Protein AF-A0A1N7JNQ2-F1 (afdb_monomer_lite)

Foldseek 3Di:
DDPLVVLLVLLLVLLVVLLVCLVVVNPPCNVVSVVVNVVSVVVNVVDDDDPVCVVSVVVSVVSVVVSVVSVVVVVVVVVVVVVVVCVVDPCVVVD

Organism: NCBI:txid252246

Structure (mmCIF, N/CA/C/O backbone):
data_AF-A0A1N7JNQ2-F1
#
_entry.id   AF-A0A1N7JNQ2-F1
#
loop_
_atom_site.group_PDB
_atom_site.id
_atom_site.type_symbol
_atom_site.label_atom_id
_atom_site.label_alt_id
_atom_site.label_comp_id
_atom_site.label_asym_id
_atom_site.label_entity_id
_atom_site.label_seq_id
_atom_site.pdbx_PDB_ins_code
_atom_site.Cartn_x
_atom_site.Cartn_y
_atom_site.Cartn_z
_atom_site.occupancy
_atom_site.B_iso_or_equiv
_atom_site.auth_seq_id
_atom_site.auth_comp_id
_atom_site.auth_asym_id
_atom_site.auth_atom_id
_atom_site.pdbx_PDB_model_num
ATOM 1 N N . MET A 1 1 ? -10.946 8.750 23.944 1.00 56.91 1 MET A N 1
ATOM 2 C CA . MET A 1 1 ? -10.814 8.312 22.540 1.00 56.91 1 MET A CA 1
ATOM 3 C C . MET A 1 1 ? -10.558 6.823 22.535 1.00 56.91 1 MET A C 1
ATOM 5 O O . MET A 1 1 ? -9.720 6.372 23.310 1.00 56.91 1 MET A O 1
ATOM 9 N N . ASP A 1 2 ? -11.307 6.090 21.720 1.00 84.25 2 ASP A N 1
ATOM 10 C CA . ASP A 1 2 ? -11.145 4.651 21.534 1.00 84.25 2 ASP A CA 1
ATOM 11 C C . ASP A 1 2 ? -9.774 4.343 20.897 1.00 84.25 2 ASP A C 1
ATOM 13 O O . ASP A 1 2 ? -9.304 5.065 20.014 1.00 84.25 2 ASP A O 1
ATOM 17 N N . LYS A 1 3 ? -9.096 3.300 21.386 1.00 86.12 3 LYS A N 1
ATOM 18 C CA . LYS A 1 3 ? -7.796 2.862 20.861 1.00 86.12 3 LYS A CA 1
ATOM 19 C C . LYS A 1 3 ? -7.921 2.360 19.422 1.00 86.12 3 LYS A C 1
ATOM 21 O O . LYS A 1 3 ? -7.000 2.604 18.641 1.00 86.12 3 LYS A O 1
ATOM 26 N N . VAL A 1 4 ? -9.044 1.722 19.082 1.00 90.19 4 VAL A N 1
ATOM 27 C CA . VAL A 1 4 ? -9.348 1.256 17.720 1.00 90.19 4 VAL A CA 1
ATOM 28 C C . VAL A 1 4 ? -9.460 2.456 16.783 1.00 90.19 4 VAL A C 1
ATOM 30 O O . VAL A 1 4 ? -8.784 2.508 15.759 1.00 90.19 4 VAL A O 1
ATOM 33 N N . GLU A 1 5 ? -10.216 3.473 17.191 1.00 92.00 5 GLU A N 1
ATOM 34 C CA . GLU A 1 5 ? -10.441 4.698 16.417 1.00 92.00 5 GLU A CA 1
ATOM 35 C C . GLU A 1 5 ? -9.140 5.463 16.121 1.00 92.00 5 GLU A C 1
ATOM 37 O O . GLU A 1 5 ? -8.897 5.905 14.994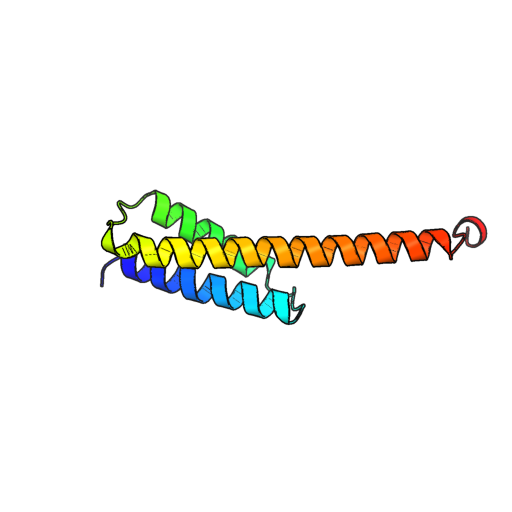 1.00 92.00 5 GLU A O 1
ATOM 42 N N . ILE A 1 6 ? -8.256 5.574 17.120 1.00 92.69 6 ILE A N 1
ATOM 43 C CA . ILE A 1 6 ? -6.934 6.191 16.939 1.00 92.69 6 ILE A CA 1
ATOM 44 C C . ILE A 1 6 ? -6.085 5.372 15.960 1.00 92.69 6 ILE A C 1
ATOM 46 O O . ILE A 1 6 ? -5.380 5.947 15.130 1.00 92.69 6 ILE A O 1
ATOM 50 N N . ALA A 1 7 ? -6.103 4.043 16.073 1.00 93.12 7 ALA A N 1
ATOM 51 C CA . ALA A 1 7 ? -5.311 3.169 15.216 1.00 93.12 7 ALA A CA 1
ATOM 52 C C . ALA A 1 7 ? -5.815 3.175 13.763 1.00 93.12 7 ALA A C 1
ATOM 54 O O . ALA A 1 7 ? -4.994 3.264 12.853 1.00 93.12 7 ALA A O 1
ATOM 55 N N . LEU A 1 8 ? -7.134 3.169 13.547 1.00 94.50 8 LEU A N 1
ATOM 56 C CA . LEU A 1 8 ? -7.748 3.285 12.222 1.00 94.50 8 LEU A CA 1
ATOM 57 C C . LEU A 1 8 ? -7.416 4.618 11.561 1.00 94.50 8 LEU A C 1
ATOM 59 O O . LEU A 1 8 ? -6.909 4.628 10.446 1.00 94.50 8 LEU A O 1
ATOM 63 N N . THR A 1 9 ? -7.594 5.729 12.277 1.00 95.38 9 THR A N 1
ATOM 64 C CA . THR A 1 9 ? -7.266 7.063 11.751 1.00 95.38 9 THR A CA 1
ATOM 65 C C . THR A 1 9 ? -5.787 7.166 11.366 1.00 95.38 9 THR A C 1
ATOM 67 O O . THR A 1 9 ? -5.436 7.710 10.322 1.00 95.38 9 THR A O 1
ATOM 70 N N . LYS A 1 10 ? -4.887 6.602 12.184 1.00 96.06 10 LYS A N 1
ATOM 71 C CA . LYS A 1 10 ? -3.456 6.538 11.847 1.00 96.06 10 LYS A CA 1
ATOM 72 C C . LYS A 1 10 ? -3.187 5.675 10.620 1.00 96.06 10 LYS A C 1
ATOM 74 O O . LYS A 1 10 ? -2.314 6.023 9.832 1.00 96.06 10 LYS A O 1
ATOM 79 N N . LEU A 1 11 ? -3.888 4.551 10.484 1.00 96.69 11 LEU A N 1
ATOM 80 C CA . LEU A 1 11 ? -3.721 3.645 9.355 1.00 96.69 11 LEU A CA 1
ATOM 81 C C . LEU A 1 11 ? -4.201 4.290 8.050 1.00 96.69 11 LEU A C 1
ATOM 83 O O . LEU A 1 11 ? -3.512 4.158 7.046 1.00 96.69 11 LEU A O 1
ATOM 87 N N . GLU A 1 12 ? -5.315 5.021 8.065 1.00 96.50 12 GLU A N 1
ATOM 88 C CA . GLU A 1 12 ? -5.823 5.775 6.907 1.00 96.50 12 GLU A CA 1
ATOM 89 C C . GLU A 1 12 ? -4.811 6.815 6.432 1.00 96.50 12 GLU A C 1
ATOM 91 O O . GLU A 1 12 ? -4.340 6.728 5.300 1.00 96.50 12 GLU A O 1
ATOM 96 N N . LEU A 1 13 ? -4.390 7.716 7.327 1.00 96.94 13 LEU A N 1
ATOM 97 C CA . LEU A 1 13 ? -3.416 8.765 7.010 1.00 96.94 13 LEU A CA 1
ATOM 98 C C . LEU A 1 13 ? -2.117 8.185 6.449 1.00 96.94 13 LEU A C 1
ATOM 100 O O . LEU A 1 13 ? -1.594 8.662 5.446 1.00 96.94 13 LEU A O 1
ATOM 104 N N . LEU A 1 14 ? -1.610 7.122 7.074 1.00 97.44 14 LEU A N 1
ATOM 105 C CA . LEU A 1 14 ? -0.384 6.472 6.631 1.00 97.44 14 LEU A CA 1
ATOM 106 C C . LEU A 1 14 ? -0.552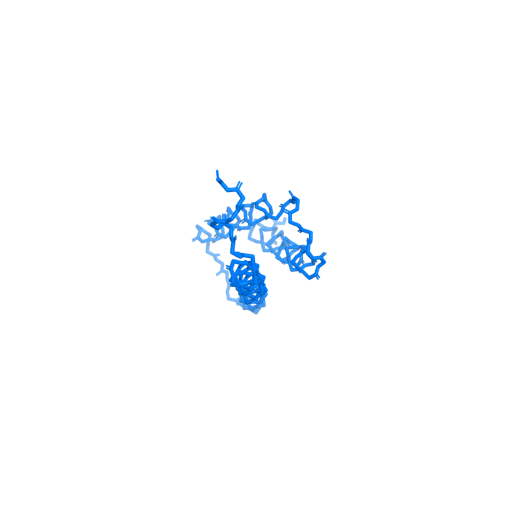 5.796 5.265 1.00 97.44 14 LEU A C 1
ATOM 108 O O . LEU A 1 14 ? 0.359 5.809 4.442 1.00 97.44 14 LEU A O 1
ATOM 112 N N . THR A 1 15 ? -1.717 5.205 5.011 1.00 97.44 15 THR A N 1
ATOM 113 C CA . THR A 1 15 ? -2.021 4.548 3.737 1.00 97.44 15 THR A CA 1
ATOM 114 C C . THR A 1 15 ? -2.122 5.577 2.605 1.00 97.44 15 THR A C 1
ATOM 116 O O . THR A 1 15 ? -1.582 5.348 1.520 1.00 97.44 15 THR A O 1
ATOM 119 N N . GLU A 1 16 ? -2.742 6.728 2.859 1.00 96.69 16 GLU A N 1
ATOM 120 C CA . GLU A 1 16 ? -2.787 7.858 1.925 1.00 96.69 16 GLU A CA 1
ATOM 121 C C . GLU A 1 16 ? -1.395 8.447 1.661 1.00 96.69 16 GLU A C 1
ATOM 123 O O . GLU A 1 16 ? -1.040 8.685 0.505 1.00 96.69 16 GLU A O 1
ATOM 128 N N . GLU A 1 17 ? -0.579 8.617 2.705 1.00 97.31 17 GLU A N 1
ATOM 129 C CA . GLU A 1 17 ? 0.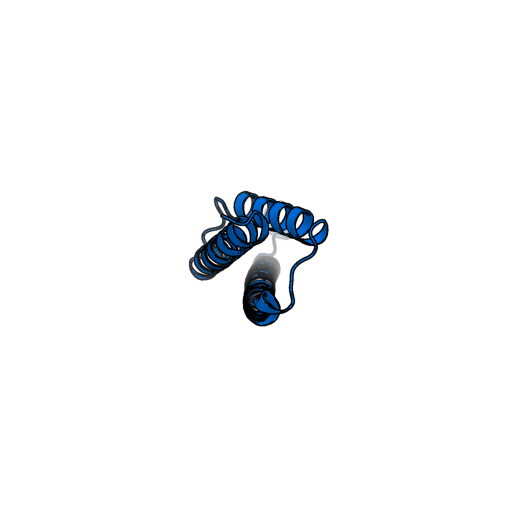800 9.107 2.605 1.00 97.31 17 GLU A CA 1
ATOM 130 C C . GLU A 1 17 ? 1.657 8.190 1.719 1.00 97.31 17 GLU A C 1
ATOM 132 O O . GLU A 1 17 ? 2.315 8.657 0.790 1.00 97.31 17 GLU A O 1
ATOM 137 N N . ILE A 1 18 ? 1.577 6.871 1.920 1.00 97.88 18 ILE A N 1
ATOM 138 C CA . ILE A 1 18 ? 2.272 5.881 1.082 1.00 97.88 18 ILE A CA 1
ATOM 139 C C . ILE A 1 18 ? 1.813 5.979 -0.381 1.00 97.88 18 ILE A C 1
ATOM 141 O O . ILE A 1 18 ? 2.644 5.942 -1.290 1.00 97.88 18 ILE A O 1
ATOM 145 N N . VAL A 1 19 ? 0.506 6.126 -0.637 1.00 97.31 19 VAL A N 1
ATOM 146 C CA . VAL A 1 19 ? -0.014 6.306 -2.006 1.00 97.31 19 VAL A CA 1
ATOM 147 C C . VAL A 1 19 ? 0.533 7.589 -2.634 1.00 97.31 19 VAL A C 1
ATOM 149 O O . VAL A 1 19 ? 0.898 7.578 -3.811 1.00 97.31 19 VAL A O 1
ATOM 152 N N . ALA A 1 20 ? 0.611 8.683 -1.876 1.00 96.75 20 ALA A N 1
ATOM 153 C CA . ALA A 1 20 ? 1.176 9.940 -2.352 1.00 96.75 20 ALA A CA 1
ATOM 154 C C . ALA A 1 20 ? 2.668 9.795 -2.700 1.00 96.75 20 ALA A C 1
ATOM 156 O O . ALA A 1 20 ? 3.072 10.187 -3.796 1.00 96.75 20 ALA A O 1
ATOM 157 N N . CYS A 1 21 ? 3.463 9.164 -1.831 1.00 96.56 21 CYS A N 1
ATOM 158 C CA . CYS A 1 21 ? 4.869 8.851 -2.095 1.00 96.56 21 CYS A CA 1
ATOM 159 C C . CYS A 1 21 ? 5.037 8.028 -3.381 1.00 96.56 21 CYS A C 1
ATOM 161 O O . CYS A 1 21 ? 5.799 8.417 -4.266 1.00 96.56 21 CYS A O 1
ATOM 163 N N . LEU A 1 22 ? 4.265 6.946 -3.538 1.00 96.06 22 LEU A N 1
ATOM 164 C CA . LEU A 1 22 ? 4.309 6.088 -4.728 1.00 96.06 22 LEU A CA 1
ATOM 165 C C . LEU A 1 22 ? 3.950 6.841 -6.014 1.00 96.06 22 LEU A C 1
ATOM 167 O O . LEU A 1 22 ? 4.628 6.681 -7.026 1.00 96.06 22 LEU A O 1
ATOM 171 N N . ARG A 1 23 ? 2.913 7.688 -5.985 1.00 95.50 23 ARG A N 1
ATOM 172 C CA . ARG A 1 23 ? 2.511 8.508 -7.143 1.00 95.50 23 ARG A CA 1
ATOM 173 C C . ARG A 1 23 ? 3.574 9.525 -7.543 1.00 95.50 23 ARG A C 1
ATOM 175 O O . ARG A 1 23 ? 3.732 9.795 -8.729 1.00 95.50 23 ARG A O 1
ATOM 182 N N . ASN A 1 24 ? 4.296 10.061 -6.565 1.00 94.81 24 ASN A N 1
ATOM 183 C CA . ASN A 1 24 ? 5.366 11.030 -6.783 1.00 94.81 24 ASN A CA 1
ATOM 184 C C . ASN A 1 24 ? 6.730 10.371 -7.043 1.00 94.81 24 ASN A C 1
ATOM 186 O O . ASN A 1 24 ? 7.722 11.083 -7.179 1.00 94.81 24 ASN A O 1
ATOM 190 N N . ALA A 1 25 ? 6.791 9.034 -7.099 1.00 92.06 25 ALA A N 1
ATOM 191 C CA . ALA A 1 25 ? 8.029 8.257 -7.166 1.00 92.06 25 ALA A CA 1
ATOM 192 C C . ALA A 1 25 ? 9.038 8.590 -6.043 1.00 92.06 25 ALA A C 1
ATOM 194 O O . ALA A 1 25 ? 10.240 8.365 -6.191 1.00 92.06 25 ALA A O 1
ATOM 195 N N . ASP A 1 26 ? 8.557 9.098 -4.904 1.00 93.25 26 ASP A N 1
ATOM 196 C CA . ASP A 1 26 ? 9.378 9.335 -3.722 1.00 93.25 26 ASP A CA 1
ATOM 197 C C . ASP A 1 26 ? 9.489 8.045 -2.908 1.00 93.25 26 ASP A C 1
ATOM 199 O O . ASP A 1 26 ? 8.562 7.624 -2.214 1.00 93.25 26 ASP A O 1
ATOM 203 N N . VAL A 1 27 ? 10.649 7.402 -3.007 1.00 89.44 27 VAL A N 1
ATOM 204 C CA . VAL A 1 27 ? 10.943 6.138 -2.319 1.00 89.44 27 VAL A CA 1
ATOM 205 C C . VAL A 1 27 ? 11.749 6.324 -1.032 1.00 89.44 27 VAL A C 1
ATOM 207 O O . VAL A 1 27 ? 12.009 5.344 -0.337 1.00 89.44 27 VAL A O 1
ATOM 210 N N . SER A 1 28 ? 12.134 7.560 -0.692 1.00 91.44 28 SER A N 1
ATOM 211 C CA . SER A 1 28 ? 13.094 7.855 0.384 1.00 91.44 28 SER A CA 1
ATOM 212 C C . SER A 1 28 ? 12.649 7.329 1.754 1.00 91.44 28 SER A C 1
ATOM 214 O O . SER A 1 28 ? 13.455 6.787 2.508 1.00 91.44 28 SER A O 1
ATOM 216 N N . SER A 1 29 ? 11.350 7.437 2.046 1.00 92.44 29 SER A N 1
ATOM 217 C CA . SER A 1 29 ? 10.749 7.040 3.328 1.00 92.44 29 SER A CA 1
ATOM 218 C C . SER A 1 29 ? 9.779 5.862 3.207 1.00 92.44 29 SER A C 1
ATOM 220 O O . SER A 1 29 ? 9.212 5.417 4.205 1.00 92.44 29 SER A O 1
ATOM 222 N N . LEU A 1 30 ? 9.596 5.320 2.001 1.00 93.94 30 LEU A N 1
ATOM 223 C CA . LEU A 1 30 ? 8.515 4.384 1.688 1.00 93.94 30 LEU A CA 1
ATOM 224 C C . LEU A 1 30 ? 8.577 3.100 2.529 1.00 93.94 30 LEU A C 1
ATOM 226 O O . LEU A 1 30 ? 7.567 2.676 3.084 1.00 93.94 30 LEU A O 1
ATOM 230 N N . LEU A 1 31 ? 9.772 2.524 2.702 1.00 93.94 31 LEU A N 1
ATOM 231 C CA . LEU A 1 31 ? 9.969 1.328 3.534 1.00 93.94 31 LEU A CA 1
ATOM 232 C C . LEU A 1 31 ? 9.600 1.570 5.003 1.00 93.94 31 LEU A C 1
ATOM 234 O O . LEU A 1 31 ? 8.993 0.711 5.643 1.00 93.94 31 LEU A O 1
ATOM 238 N N . VAL A 1 32 ? 9.944 2.744 5.538 1.00 96.00 32 VAL A N 1
ATOM 239 C CA . VAL A 1 32 ? 9.624 3.114 6.923 1.00 96.00 32 VAL A CA 1
ATOM 240 C C . VAL A 1 32 ? 8.114 3.271 7.087 1.00 96.00 32 VAL A C 1
ATOM 242 O O . VAL A 1 32 ? 7.546 2.757 8.052 1.00 96.00 32 VAL A O 1
ATOM 245 N N . LEU A 1 33 ? 7.453 3.937 6.138 1.00 96.88 33 LEU A N 1
ATOM 246 C CA . LEU A 1 33 ? 6.004 4.125 6.157 1.00 96.88 33 LEU A CA 1
ATOM 247 C C . LEU A 1 33 ? 5.261 2.784 6.054 1.00 96.88 33 LEU A C 1
ATOM 249 O O . LEU A 1 33 ? 4.401 2.502 6.885 1.00 96.88 33 LEU A O 1
ATOM 253 N N . MET A 1 34 ? 5.644 1.915 5.115 1.00 96.12 34 MET A N 1
ATOM 254 C CA . MET A 1 34 ? 5.032 0.588 4.954 1.00 96.12 34 MET A CA 1
ATOM 255 C C . MET A 1 34 ? 5.252 -0.310 6.180 1.00 96.12 34 MET A C 1
ATOM 257 O O . MET A 1 34 ? 4.331 -0.986 6.626 1.00 96.12 34 MET A O 1
ATOM 261 N N . SER A 1 35 ? 6.434 -0.273 6.802 1.00 96.69 35 SER A N 1
ATOM 262 C CA . SER A 1 35 ? 6.690 -1.014 8.047 1.00 96.69 35 SER A CA 1
ATOM 263 C C . SER A 1 35 ? 5.779 -0.551 9.196 1.00 96.69 35 SER A C 1
ATOM 265 O O . SER A 1 35 ? 5.198 -1.362 9.930 1.00 96.69 35 SER A O 1
ATOM 267 N N . ARG A 1 36 ? 5.564 0.768 9.316 1.00 97.06 36 ARG A N 1
ATOM 268 C CA . ARG A 1 36 ? 4.603 1.339 10.274 1.00 97.06 36 ARG A CA 1
ATOM 269 C C . ARG A 1 36 ? 3.163 0.921 9.955 1.00 97.06 36 ARG A C 1
ATOM 271 O O . ARG A 1 36 ? 2.402 0.669 10.888 1.00 97.06 36 ARG A O 1
ATOM 278 N N . GLN A 1 37 ? 2.806 0.809 8.675 1.00 97.06 37 GLN A N 1
ATOM 279 C CA . GLN A 1 37 ? 1.486 0.365 8.217 1.00 97.06 37 GLN A CA 1
ATOM 280 C C . GLN A 1 37 ? 1.231 -1.085 8.636 1.00 97.06 37 GLN A C 1
ATOM 282 O O . GLN A 1 37 ? 0.214 -1.359 9.272 1.00 97.06 37 GLN A O 1
ATOM 287 N N . CYS A 1 38 ? 2.197 -1.982 8.408 1.00 95.62 38 CYS A N 1
ATOM 288 C CA . CYS A 1 38 ? 2.138 -3.369 8.875 1.00 95.62 38 CYS A CA 1
ATO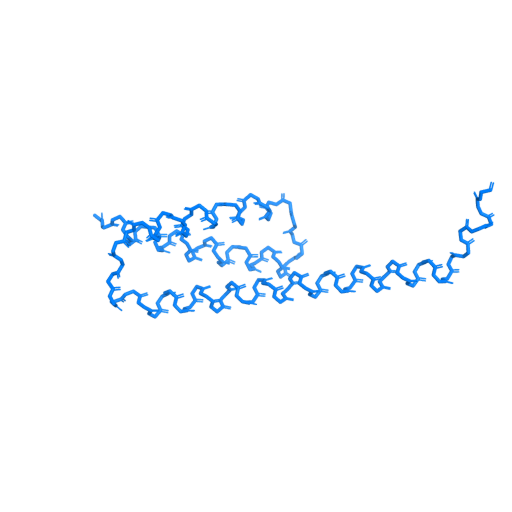M 289 C C . CYS A 1 38 ? 1.978 -3.448 10.398 1.00 95.62 38 CYS A C 1
ATOM 291 O O . CYS A 1 38 ? 1.100 -4.149 10.896 1.00 95.62 38 CYS A O 1
ATOM 293 N N . THR A 1 39 ? 2.761 -2.663 11.144 1.00 95.62 39 THR A N 1
ATOM 294 C CA . THR A 1 39 ? 2.683 -2.633 12.613 1.00 95.62 39 THR A CA 1
ATOM 295 C C . THR A 1 39 ? 1.290 -2.211 13.102 1.00 95.62 39 THR A C 1
ATOM 297 O O . THR A 1 39 ? 0.758 -2.794 14.046 1.00 95.62 39 THR A O 1
ATOM 300 N N . LEU A 1 40 ? 0.672 -1.208 12.467 1.00 94.44 40 LEU A N 1
ATOM 301 C CA . LEU A 1 40 ? -0.688 -0.768 12.799 1.00 94.44 40 LEU A CA 1
ATOM 302 C C . LEU A 1 40 ? -1.737 -1.832 12.457 1.00 94.44 40 LEU A C 1
ATOM 304 O O . LEU A 1 40 ? -2.644 -2.066 13.255 1.00 94.44 40 LEU A O 1
ATOM 308 N N . MET A 1 41 ? -1.594 -2.512 11.317 1.00 93.31 41 MET A N 1
ATOM 309 C CA . MET A 1 41 ? -2.472 -3.623 10.943 1.00 93.31 41 MET A CA 1
ATOM 310 C C . MET A 1 41 ? -2.383 -4.783 11.942 1.00 93.31 41 MET A C 1
ATOM 312 O O . MET A 1 41 ? -3.413 -5.296 12.372 1.00 93.31 41 MET A O 1
ATOM 316 N N . GLU A 1 42 ? -1.180 -5.156 12.383 1.00 93.31 42 GLU A N 1
ATOM 317 C CA . GLU A 1 42 ? -0.982 -6.184 13.414 1.00 93.31 42 GLU A CA 1
ATOM 318 C C . GLU A 1 42 ? -1.586 -5.788 14.768 1.00 93.31 42 GLU A C 1
ATOM 320 O O . GLU A 1 42 ? -2.091 -6.637 15.505 1.00 93.31 42 GLU A O 1
ATOM 325 N N . GLN A 1 43 ? -1.536 -4.501 15.120 1.00 92.06 43 GLN A N 1
ATOM 326 C CA . GLN A 1 43 ? -2.166 -3.986 16.335 1.00 92.06 43 GLN A CA 1
ATOM 327 C C . GLN A 1 43 ? -3.692 -4.038 16.251 1.00 92.06 43 GLN A C 1
ATOM 329 O O . GLN A 1 43 ? -4.330 -4.424 17.230 1.00 92.06 43 GLN A O 1
ATOM 334 N N . LEU A 1 44 ? -4.267 -3.674 15.102 1.00 91.56 44 LEU A N 1
ATOM 335 C CA . LEU A 1 44 ? -5.709 -3.733 14.859 1.00 91.56 44 LEU A CA 1
ATOM 336 C C . LEU A 1 44 ? -6.220 -5.175 14.803 1.00 91.56 44 LEU A C 1
ATOM 338 O O . LEU A 1 44 ? -7.268 -5.457 15.367 1.00 91.56 44 LEU A O 1
ATOM 342 N N . ALA A 1 45 ? -5.453 -6.104 14.227 1.00 89.38 45 ALA A N 1
ATOM 343 C CA . ALA A 1 45 ? -5.795 -7.528 14.185 1.00 89.38 45 ALA A CA 1
ATOM 344 C C . ALA A 1 45 ? -5.910 -8.178 15.578 1.00 89.38 45 ALA A C 1
ATOM 346 O O . ALA A 1 45 ? -6.599 -9.182 15.741 1.00 89.38 45 ALA A O 1
ATOM 347 N N . LYS A 1 46 ? -5.245 -7.612 16.594 1.00 90.75 46 LYS A N 1
ATOM 348 C CA . LYS A 1 46 ? -5.342 -8.059 17.997 1.00 90.75 46 LYS A CA 1
ATOM 349 C C . LYS A 1 46 ? -6.523 -7.436 18.744 1.00 90.75 46 LYS A C 1
ATOM 351 O O . LYS A 1 46 ? -6.759 -7.791 19.897 1.00 90.75 46 LYS A O 1
ATOM 356 N N . GLN A 1 47 ? -7.222 -6.484 18.132 1.00 88.94 47 GLN A N 1
ATOM 357 C CA . GLN A 1 47 ? -8.353 -5.781 18.724 1.00 88.94 47 GLN A CA 1
ATOM 358 C C . GLN A 1 47 ? -9.657 -6.269 18.096 1.00 88.94 47 GLN A C 1
ATOM 360 O O . GLN A 1 47 ? -9.712 -6.628 16.922 1.00 88.94 47 GLN A O 1
ATOM 365 N N . GLN A 1 48 ? -10.726 -6.276 18.886 1.00 84.31 48 GLN A N 1
ATOM 366 C CA . GLN A 1 48 ? -12.056 -6.550 18.365 1.00 84.31 48 GLN A CA 1
ATOM 367 C C . GLN A 1 48 ? -12.570 -5.278 17.688 1.00 84.31 48 GLN A C 1
ATOM 369 O O . GLN A 1 48 ? -13.060 -4.370 18.351 1.00 84.31 48 GLN A O 1
ATOM 374 N N . VAL A 1 49 ? -12.385 -5.193 16.372 1.00 86.62 49 VAL A N 1
ATOM 375 C CA . VAL A 1 49 ? -12.878 -4.071 15.568 1.00 86.62 49 VAL A CA 1
ATOM 376 C C . VAL A 1 49 ? -14.363 -4.291 15.290 1.00 86.62 49 VAL A C 1
ATOM 378 O O . VAL A 1 49 ? -14.746 -5.325 14.741 1.00 86.62 49 VAL A O 1
ATOM 381 N N . GLY A 1 50 ? -15.201 -3.342 15.705 1.00 86.38 50 GLY A N 1
ATOM 382 C CA . GLY A 1 50 ? -16.641 -3.410 15.484 1.00 86.38 50 GLY A CA 1
ATOM 383 C C . GLY A 1 50 ? -17.032 -3.214 14.016 1.00 86.38 50 GLY A C 1
ATOM 384 O O . GLY A 1 50 ? -16.275 -2.684 13.195 1.00 86.38 50 GLY A O 1
ATOM 385 N N . SER A 1 51 ? -18.242 -3.658 13.670 1.00 89.88 51 SER A N 1
ATOM 386 C CA . SER A 1 51 ? -18.768 -3.604 12.299 1.00 89.88 51 SER A CA 1
ATOM 387 C C . SER A 1 51 ? -18.930 -2.184 11.752 1.00 89.88 51 SER A C 1
ATOM 389 O O . SER A 1 51 ? -18.924 -1.986 10.539 1.00 89.88 51 SER A O 1
ATOM 391 N N . GLU A 1 52 ? -19.041 -1.192 12.634 1.00 91.00 52 GLU A N 1
ATOM 392 C CA . GLU A 1 52 ? -19.093 0.235 12.316 1.00 91.00 52 GLU A CA 1
ATOM 393 C C . GLU A 1 52 ? -17.849 0.732 11.564 1.00 91.00 52 GLU A C 1
ATOM 395 O O . GLU A 1 52 ? -17.905 1.744 10.871 1.00 91.00 52 GLU A O 1
ATOM 400 N N . HIS A 1 53 ? -16.734 0.002 11.639 1.00 92.56 53 HIS A N 1
ATOM 401 C CA . HIS A 1 53 ? -15.487 0.351 10.963 1.00 92.56 53 HIS A CA 1
ATOM 402 C C . HIS A 1 53 ? -15.255 -0.414 9.650 1.00 92.56 53 HIS A C 1
ATOM 404 O O . HIS A 1 53 ? -14.225 -0.219 9.002 1.00 92.56 53 HIS A O 1
ATOM 410 N N . HIS A 1 54 ? -16.188 -1.269 9.215 1.00 91.12 54 HIS A N 1
ATOM 411 C CA . HIS A 1 54 ? -16.010 -2.088 8.010 1.00 91.12 54 HIS A CA 1
ATOM 412 C C . HIS A 1 54 ? -15.798 -1.271 6.732 1.00 91.12 54 HIS A C 1
ATOM 414 O O . HIS A 1 54 ? -14.981 -1.657 5.898 1.00 91.12 54 HIS A O 1
ATOM 420 N N . GLU A 1 55 ? -16.509 -0.156 6.556 1.00 94.12 55 GLU A N 1
ATOM 421 C CA . GLU A 1 55 ? -16.347 0.683 5.361 1.00 94.12 55 GLU A CA 1
ATOM 422 C C . GLU A 1 55 ? -14.964 1.334 5.311 1.00 94.12 55 GLU A C 1
ATOM 424 O O . GLU A 1 55 ? -14.323 1.341 4.262 1.00 94.12 55 GLU A O 1
ATOM 429 N N . ARG A 1 56 ? -14.461 1.787 6.463 1.00 94.69 56 ARG A N 1
ATOM 430 C CA . ARG A 1 56 ? -13.109 2.341 6.602 1.00 94.69 56 ARG A CA 1
ATOM 431 C C . ARG A 1 56 ? -12.046 1.296 6.293 1.00 94.69 56 ARG A C 1
ATOM 433 O O . ARG A 1 56 ? -11.156 1.533 5.486 1.00 94.69 56 ARG A O 1
ATOM 440 N N . LEU A 1 57 ? -12.181 0.098 6.863 1.00 94.31 57 LEU A N 1
ATOM 441 C CA . LEU A 1 57 ? -11.282 -1.020 6.571 1.00 94.31 57 LEU A CA 1
ATOM 442 C C . LEU A 1 57 ? -11.306 -1.418 5.092 1.00 94.31 57 LEU A C 1
ATOM 444 O O . LEU A 1 57 ? -10.254 -1.708 4.525 1.00 94.31 57 LEU A O 1
ATOM 448 N N . ARG A 1 58 ? -12.481 -1.399 4.451 1.00 95.31 58 ARG A N 1
ATOM 449 C CA . ARG A 1 58 ? -12.605 -1.642 3.008 1.00 95.31 58 ARG A CA 1
ATOM 450 C C . ARG A 1 58 ? -11.869 -0.572 2.207 1.00 95.31 58 ARG A C 1
ATOM 452 O O . ARG A 1 58 ? -11.093 -0.918 1.326 1.00 95.31 58 ARG A O 1
ATOM 459 N N . HIS A 1 59 ? -12.053 0.698 2.554 1.00 96.06 59 HIS A N 1
ATOM 460 C CA . HIS A 1 59 ? -11.352 1.798 1.899 1.00 96.06 59 HIS A CA 1
ATOM 461 C C . HIS A 1 59 ? -9.825 1.680 2.034 1.00 96.06 59 HIS A C 1
ATOM 463 O O . HIS A 1 59 ? -9.102 1.798 1.045 1.00 96.06 59 HIS A O 1
ATOM 469 N N . ILE A 1 60 ? -9.328 1.367 3.235 1.00 96.44 60 ILE A N 1
ATOM 470 C CA . ILE A 1 60 ? -7.902 1.105 3.475 1.00 96.44 60 ILE A CA 1
ATOM 471 C C . ILE A 1 60 ? -7.415 -0.055 2.598 1.00 96.44 60 ILE A C 1
ATOM 473 O O . ILE A 1 60 ? -6.362 0.053 1.973 1.00 96.44 60 ILE A O 1
ATOM 477 N N . ALA A 1 61 ? -8.179 -1.148 2.506 1.00 96.00 61 ALA A N 1
ATOM 478 C CA . ALA A 1 61 ? -7.827 -2.290 1.665 1.00 96.00 61 ALA A CA 1
ATOM 479 C C . ALA A 1 61 ? -7.756 -1.919 0.172 1.00 96.00 61 ALA A C 1
ATOM 481 O O . ALA A 1 61 ? -6.821 -2.333 -0.515 1.00 96.00 61 ALA A O 1
ATOM 482 N N . ASP A 1 62 ? -8.682 -1.093 -0.323 1.00 98.06 62 ASP A N 1
ATOM 483 C CA . ASP A 1 62 ? -8.664 -0.599 -1.705 1.00 98.06 62 ASP A CA 1
ATOM 484 C C . ASP A 1 62 ? -7.410 0.243 -1.991 1.00 98.06 62 ASP A C 1
ATOM 486 O O . ASP A 1 62 ? -6.776 0.100 -3.046 1.00 98.06 62 ASP A O 1
ATOM 490 N N . LEU A 1 63 ? -7.012 1.094 -1.039 1.00 97.69 63 LEU A N 1
ATOM 491 C CA . LEU A 1 63 ? -5.788 1.886 -1.140 1.00 97.69 63 LEU A CA 1
ATOM 492 C C . LEU A 1 63 ? -4.531 1.011 -1.076 1.00 97.69 63 LEU A C 1
ATOM 494 O O . LEU A 1 63 ? -3.623 1.217 -1.877 1.00 97.69 63 LEU A O 1
ATOM 498 N N . VAL A 1 64 ? -4.479 0.002 -0.206 1.00 96.94 64 VAL A N 1
ATOM 499 C CA . VAL A 1 64 ? -3.375 -0.977 -0.176 1.00 96.94 64 VAL A CA 1
ATOM 500 C C . VAL A 1 64 ? -3.279 -1.728 -1.510 1.00 96.94 64 VAL A C 1
ATOM 502 O O . VAL A 1 64 ? -2.190 -1.872 -2.067 1.00 96.94 64 VAL A O 1
ATOM 505 N N . GLY A 1 65 ? -4.410 -2.120 -2.103 1.00 97.56 65 GLY A N 1
ATOM 506 C CA . GLY A 1 65 ? -4.438 -2.708 -3.445 1.00 97.56 65 GLY A CA 1
ATOM 507 C C . GLY A 1 65 ? -3.941 -1.749 -4.536 1.00 97.56 65 GLY A C 1
ATOM 508 O O . GLY A 1 65 ? -3.312 -2.162 -5.512 1.00 97.56 65 GLY A O 1
ATOM 509 N N . LEU A 1 66 ? -4.178 -0.441 -4.394 1.00 97.62 66 LEU A N 1
ATOM 510 C CA . LEU A 1 66 ? -3.562 0.569 -5.256 1.00 97.62 66 LEU A CA 1
ATOM 511 C C . LEU A 1 66 ? -2.042 0.665 -5.040 1.00 97.62 66 LEU A C 1
ATOM 513 O O . LEU A 1 66 ? -1.315 0.710 -6.031 1.00 97.62 66 LEU A O 1
ATOM 517 N N . GLN A 1 67 ? -1.563 0.658 -3.793 1.00 97.12 67 GLN A N 1
ATOM 518 C CA . GLN A 1 67 ? -0.128 0.685 -3.477 1.00 97.12 67 GLN A CA 1
ATOM 519 C C . GLN A 1 67 ? 0.606 -0.482 -4.148 1.00 97.12 67 GLN A C 1
ATOM 521 O O . GLN A 1 67 ? 1.613 -0.265 -4.822 1.00 97.12 67 GLN A O 1
ATOM 526 N N . GLN A 1 68 ? 0.060 -1.699 -4.044 1.00 96.75 68 GLN A N 1
ATOM 527 C CA . GLN A 1 68 ? 0.618 -2.885 -4.694 1.00 96.75 68 GLN A CA 1
ATOM 528 C C . GLN A 1 68 ? 0.732 -2.702 -6.214 1.00 96.75 68 GLN A C 1
ATOM 530 O O . GLN A 1 68 ? 1.805 -2.907 -6.776 1.00 96.75 68 GLN A O 1
ATOM 535 N N . ARG A 1 69 ? -0.341 -2.256 -6.881 1.00 97.88 69 ARG A N 1
ATOM 536 C CA . ARG A 1 69 ? -0.331 -2.039 -8.339 1.00 97.88 69 ARG A CA 1
ATOM 537 C C . ARG A 1 69 ? 0.703 -1.001 -8.773 1.00 97.88 69 ARG A C 1
ATOM 539 O O . ARG A 1 69 ? 1.338 -1.179 -9.807 1.00 97.88 69 ARG A O 1
ATOM 546 N N . LEU A 1 70 ? 0.886 0.073 -8.003 1.00 96.62 70 LEU A N 1
ATOM 547 C CA . LEU A 1 70 ? 1.903 1.090 -8.294 1.00 96.62 70 LEU A CA 1
ATOM 548 C C . LEU A 1 70 ? 3.325 0.522 -8.159 1.00 96.62 70 LEU A C 1
ATOM 550 O O . LEU A 1 70 ? 4.174 0.785 -9.009 1.00 96.62 70 LEU A O 1
ATOM 554 N N . ILE A 1 71 ? 3.574 -0.298 -7.135 1.00 95.62 71 ILE A N 1
ATOM 555 C CA . ILE A 1 71 ? 4.859 -0.987 -6.948 1.00 95.62 71 ILE A CA 1
ATOM 556 C C . ILE A 1 71 ? 5.126 -1.958 -8.105 1.00 95.62 71 ILE A C 1
ATOM 558 O O . ILE A 1 71 ? 6.212 -1.939 -8.683 1.00 95.62 71 ILE A O 1
ATOM 562 N N . GLU A 1 72 ? 4.137 -2.768 -8.489 1.00 97.06 72 GLU A N 1
ATOM 563 C CA . GLU A 1 72 ? 4.239 -3.697 -9.622 1.00 97.06 72 GLU A CA 1
ATOM 564 C C . GLU A 1 72 ? 4.536 -2.968 -10.938 1.00 97.06 72 GLU A C 1
ATOM 566 O O . GLU A 1 72 ? 5.389 -3.407 -11.711 1.00 97.06 72 GLU A O 1
ATOM 571 N N . GLN A 1 73 ? 3.890 -1.822 -11.178 1.00 95.56 73 GLN A N 1
ATOM 572 C CA . GLN A 1 73 ? 4.174 -0.971 -12.335 1.00 95.56 73 GLN A CA 1
ATOM 573 C C . GLN A 1 73 ? 5.613 -0.446 -12.317 1.00 95.56 73 GLN A C 1
ATOM 575 O O . GLN A 1 73 ? 6.302 -0.528 -13.335 1.00 95.56 73 GLN A O 1
ATOM 580 N N . GLY A 1 74 ? 6.087 0.047 -11.169 1.00 94.12 74 GLY A N 1
ATOM 581 C CA . GLY A 1 74 ? 7.468 0.503 -11.000 1.00 94.12 74 GLY A CA 1
ATOM 582 C C . GLY A 1 74 ? 8.482 -0.606 -11.284 1.00 94.12 74 GLY A C 1
ATOM 583 O O . GLY A 1 74 ? 9.406 -0.409 -12.072 1.00 94.12 74 GLY A O 1
ATOM 584 N N . LEU A 1 75 ? 8.259 -1.801 -10.729 1.00 94.56 75 LEU A N 1
ATOM 585 C CA . LEU A 1 75 ? 9.097 -2.977 -10.978 1.00 94.56 75 LEU A CA 1
ATOM 586 C C . LEU A 1 75 ? 9.103 -3.364 -12.459 1.00 94.56 75 LEU A C 1
ATOM 588 O O . LEU A 1 75 ? 10.173 -3.559 -13.034 1.00 94.56 75 LEU A O 1
ATOM 592 N N . HIS A 1 76 ? 7.933 -3.417 -13.100 1.00 96.06 76 HIS A N 1
ATOM 593 C CA . HIS A 1 76 ? 7.828 -3.744 -14.520 1.00 96.06 76 HIS A CA 1
ATOM 594 C C . HIS A 1 76 ? 8.600 -2.746 -15.395 1.00 96.06 76 HIS A C 1
ATOM 596 O O . HIS A 1 76 ? 9.331 -3.156 -16.299 1.00 96.06 76 HIS A O 1
ATOM 602 N N . LEU A 1 77 ? 8.494 -1.446 -15.099 1.00 94.12 77 LEU A N 1
ATOM 603 C CA . LEU A 1 77 ? 9.244 -0.395 -15.789 1.00 94.12 77 LEU A CA 1
ATOM 604 C C . LEU A 1 77 ? 10.756 -0.548 -15.589 1.00 94.12 77 LEU A C 1
ATOM 606 O O . LEU A 1 77 ? 11.500 -0.514 -16.571 1.00 94.12 77 LEU A O 1
ATOM 610 N N . SER A 1 78 ? 11.219 -0.763 -14.354 1.00 92.69 78 SER A N 1
ATOM 611 C CA . SER A 1 78 ? 12.641 -0.975 -14.059 1.00 92.69 78 SER A CA 1
ATOM 612 C C . SER A 1 78 ? 13.194 -2.211 -14.771 1.00 92.69 78 SER A C 1
ATOM 614 O O . SER A 1 78 ? 14.253 -2.139 -15.393 1.00 92.69 78 SER A O 1
ATOM 616 N N . THR A 1 79 ? 12.466 -3.331 -14.752 1.00 93.38 79 THR A N 1
ATOM 617 C CA . THR A 1 79 ? 12.860 -4.555 -15.460 1.00 93.38 79 THR A CA 1
ATOM 618 C C . THR A 1 79 ? 12.897 -4.345 -16.972 1.00 93.38 79 THR A C 1
ATOM 620 O O . THR A 1 79 ? 13.868 -4.734 -17.618 1.00 93.38 79 THR A O 1
ATOM 623 N N . ALA A 1 80 ? 11.884 -3.697 -17.555 1.00 91.50 80 ALA A N 1
ATOM 624 C CA . ALA A 1 80 ? 11.855 -3.404 -18.987 1.00 91.50 80 ALA A CA 1
ATOM 625 C C . ALA A 1 80 ? 13.009 -2.480 -19.411 1.00 91.50 80 ALA A C 1
ATOM 627 O O . ALA A 1 80 ? 13.623 -2.704 -20.457 1.00 91.50 80 ALA A O 1
ATOM 628 N N . PHE A 1 81 ? 13.332 -1.474 -18.593 1.00 90.75 81 PHE A N 1
ATOM 629 C CA . PHE A 1 81 ? 14.461 -0.576 -18.824 1.00 90.75 81 PHE A CA 1
ATOM 630 C C . PHE A 1 81 ? 15.799 -1.322 -18.795 1.00 90.75 81 PHE A C 1
ATOM 632 O O . PHE A 1 81 ? 16.568 -1.222 -19.750 1.00 90.75 81 PHE A O 1
ATOM 639 N N . LEU A 1 82 ? 16.050 -2.120 -17.752 1.00 90.25 82 LEU A N 1
ATOM 640 C CA . LEU A 1 82 ? 17.271 -2.921 -17.637 1.00 90.25 82 LEU A CA 1
ATOM 641 C C . LEU A 1 82 ? 17.403 -3.912 -18.795 1.00 90.25 82 LEU A C 1
ATOM 643 O O . LEU A 1 82 ? 18.458 -3.981 -19.416 1.00 90.25 82 LEU A O 1
ATOM 647 N N . ASN A 1 83 ? 16.325 -4.615 -19.152 1.00 88.06 83 ASN A N 1
ATOM 648 C CA . ASN A 1 83 ? 16.327 -5.543 -20.283 1.00 88.06 83 ASN A CA 1
ATOM 649 C C . ASN A 1 83 ? 16.705 -4.846 -21.593 1.00 88.06 83 ASN A C 1
ATOM 651 O O . ASN A 1 83 ? 17.512 -5.374 -22.352 1.00 88.06 83 ASN A O 1
ATOM 655 N N . ARG A 1 84 ? 16.170 -3.646 -21.855 1.00 86.25 84 ARG A N 1
ATOM 656 C CA . ARG A 1 84 ? 16.559 -2.860 -23.035 1.00 86.25 84 ARG A CA 1
ATOM 657 C C . ARG A 1 84 ? 18.011 -2.408 -22.966 1.00 86.25 84 ARG A C 1
ATOM 659 O O . ARG A 1 84 ? 18.700 -2.492 -23.977 1.00 86.25 84 ARG A O 1
ATOM 666 N N . LEU A 1 85 ? 18.482 -1.959 -21.805 1.00 82.06 85 LEU A N 1
ATOM 667 C CA . LEU A 1 85 ? 19.869 -1.541 -21.618 1.00 82.06 85 LEU A CA 1
ATOM 668 C C . LEU A 1 85 ? 20.834 -2.705 -21.879 1.00 82.06 85 LEU A C 1
ATOM 670 O O . LEU A 1 85 ? 21.780 -2.534 -22.635 1.00 82.06 85 LEU A O 1
ATOM 674 N N . TYR A 1 86 ? 20.550 -3.903 -21.368 1.00 76.69 86 TYR A N 1
ATOM 675 C CA . TYR A 1 86 ? 21.350 -5.103 -21.640 1.00 76.69 86 TYR A CA 1
ATOM 676 C C . TYR A 1 86 ? 21.208 -5.640 -23.075 1.00 76.69 86 TYR A C 1
ATOM 678 O O . TYR A 1 86 ? 22.121 -6.294 -23.569 1.00 76.69 86 TYR A O 1
ATOM 686 N N . GLN A 1 87 ? 20.091 -5.380 -23.764 1.00 70.38 87 GLN A N 1
ATOM 687 C CA . GLN A 1 87 ? 19.921 -5.745 -25.178 1.00 70.38 87 GLN A CA 1
ATOM 688 C C . GLN A 1 87 ? 20.654 -4.787 -26.130 1.00 70.38 87 GLN A C 1
ATOM 690 O O . GLN A 1 87 ? 21.211 -5.235 -27.130 1.00 70.38 87 GLN A O 1
ATOM 695 N N . TYR A 1 88 ? 20.646 -3.482 -25.841 1.00 62.03 88 TYR A N 1
ATOM 696 C CA . TYR A 1 88 ? 21.312 -2.463 -26.661 1.00 62.03 88 TYR A CA 1
ATOM 697 C C . TYR A 1 88 ? 22.805 -2.344 -26.356 1.00 62.03 88 TYR A C 1
ATOM 699 O O . TYR A 1 88 ? 23.602 -2.115 -27.265 1.00 62.03 88 TYR A O 1
ATOM 707 N N . VAL A 1 89 ? 23.197 -2.506 -25.094 1.00 55.19 89 VAL A N 1
ATOM 708 C CA . VAL A 1 89 ? 24.593 -2.496 -24.674 1.00 55.19 89 VAL A CA 1
ATOM 709 C C . VAL A 1 89 ? 25.061 -3.943 -24.626 1.00 55.19 89 VAL A C 1
ATOM 711 O O . VAL A 1 89 ? 24.823 -4.654 -23.651 1.00 55.19 89 VAL A O 1
ATOM 714 N N . ARG A 1 90 ? 25.764 -4.381 -25.678 1.00 54.47 90 ARG A N 1
ATOM 715 C CA . ARG A 1 90 ? 26.680 -5.525 -25.596 1.00 54.47 90 ARG A CA 1
ATOM 716 C C . ARG A 1 90 ? 27.761 -5.197 -24.560 1.00 54.47 90 ARG A C 1
ATOM 718 O O . ARG A 1 90 ? 28.876 -4.827 -24.903 1.00 54.47 90 ARG A O 1
ATOM 725 N N . PHE A 1 91 ? 27.443 -5.338 -23.275 1.00 53.94 91 PHE A N 1
ATOM 726 C CA . PHE A 1 91 ? 28.409 -5.203 -22.178 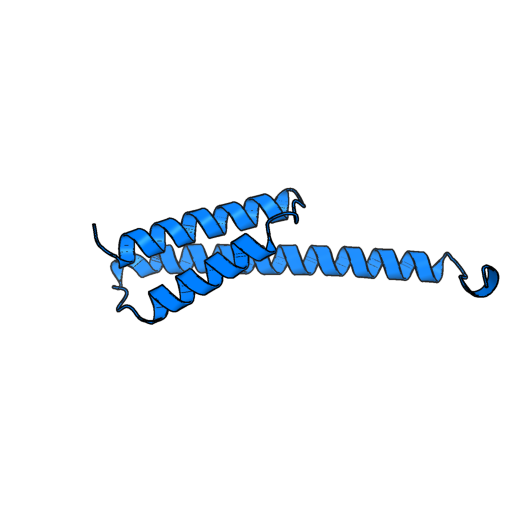1.00 53.94 91 PHE A CA 1
ATOM 727 C C . PHE A 1 91 ? 29.571 -6.207 -22.292 1.00 53.94 91 PHE A C 1
ATOM 729 O O . PHE A 1 91 ? 30.559 -6.076 -21.582 1.00 53.94 91 PHE A O 1
ATOM 736 N N . SER A 1 92 ? 29.491 -7.169 -23.216 1.00 51.62 92 SER A N 1
ATOM 737 C CA . SER A 1 92 ? 30.595 -8.046 -23.608 1.00 51.62 92 SER A CA 1
ATOM 738 C C . SER A 1 92 ? 31.778 -7.331 -24.275 1.00 51.62 92 SER A C 1
ATOM 740 O O . SER A 1 92 ? 32.780 -7.985 -24.522 1.00 51.62 92 SER A O 1
ATOM 742 N N . GLU A 1 93 ? 31.673 -6.041 -24.610 1.00 50.50 93 GLU A N 1
ATOM 743 C CA . GLU A 1 93 ? 32.753 -5.276 -25.261 1.00 50.50 93 GLU A CA 1
ATOM 744 C C . GLU A 1 93 ? 33.423 -4.247 -24.324 1.00 50.50 93 GLU A C 1
ATOM 746 O O . GLU A 1 93 ? 34.307 -3.513 -24.756 1.00 50.50 93 GLU A O 1
ATOM 751 N N . TRP A 1 94 ? 33.007 -4.163 -23.050 1.00 55.41 94 TRP A N 1
ATOM 752 C CA . TRP A 1 94 ? 33.576 -3.245 -22.038 1.00 55.41 94 TRP A CA 1
ATOM 753 C C . TRP A 1 94 ? 34.380 -3.961 -20.933 1.00 55.41 94 TRP A C 1
ATOM 755 O O . TRP A 1 94 ? 34.850 -3.301 -20.005 1.00 55.41 94 TRP A O 1
ATOM 765 N N . ALA A 1 95 ? 34.518 -5.287 -21.020 1.00 46.12 95 ALA A N 1
ATOM 766 C CA . ALA A 1 95 ? 35.388 -6.115 -20.179 1.00 46.12 95 ALA A CA 1
ATOM 767 C C . ALA A 1 95 ? 36.616 -6.553 -20.984 1.00 46.12 95 ALA A C 1
ATOM 769 O O . ALA A 1 95 ? 37.715 -6.592 -20.388 1.00 46.12 95 ALA A O 1
#

pLDDT: mean 89.58, std 12.41, range [46.12, 98.06]

Sequence (95 aa):
MDKVEIALTKLELLTEEIVACLRNADVSSLLVLMSRQCTLMEQLAKQQVGSEHHERL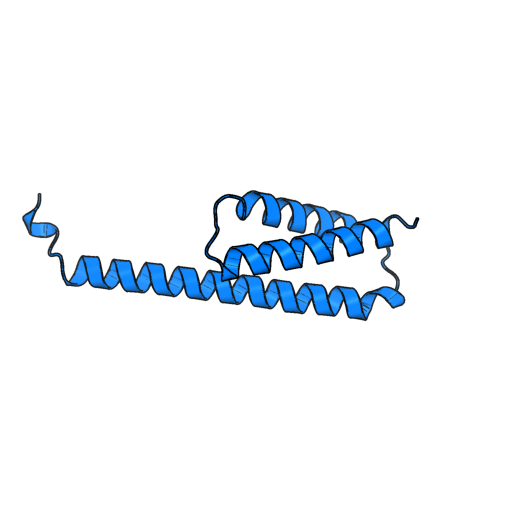RHIADLVGLQQRLIEQGLHLSTAFLNRLYQYVRFSEWA

Radius of gyration: 18.83 Å; chains: 1; bounding box: 54×19×49 Å

Secondary structure (DSSP, 8-state):
--HHHHHHHHHHHHHHHHHHHHHTT--TTHHHHHHHHHHHHHHHHTS---GGGHHHHHHHHHHHHHHHHHHHHHHHHHHHHHHHHHHHS-GGG--